Protein AF-A0A966MLD0-F1 (afdb_monomer)

Sequence (132 aa):
ME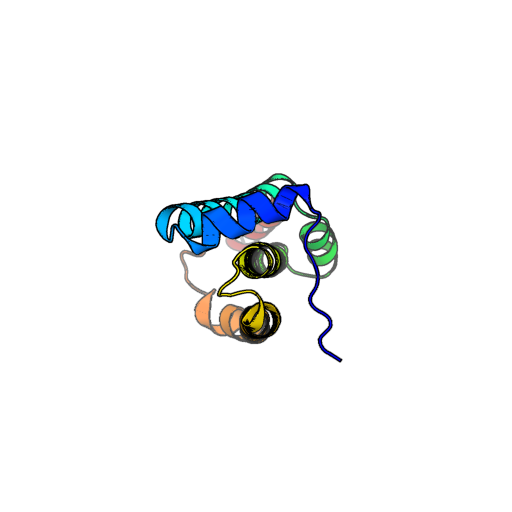HSHQLPEFLHFLEIFMEENNMLRGFVFGLVHTIIPLIGFYSGWSINRLLKVASNGYIAGIIGVVFAHVIADFIAASLDPNLRSATIGIVLGGLIPLILIPVLDKYIVKSKHHIVVGDHEDLKKDLKEEHK

Structure (mmCIF, N/CA/C/O backbone):
data_AF-A0A966MLD0-F1
#
_entry.id   AF-A0A966MLD0-F1
#
loop_
_atom_site.group_PDB
_atom_site.id
_atom_site.type_symbol
_atom_site.label_atom_id
_atom_site.label_alt_id
_atom_site.label_comp_id
_atom_site.label_asym_id
_atom_site.label_entity_id
_atom_site.label_seq_id
_atom_site.pdbx_PDB_ins_code
_atom_site.Cartn_x
_atom_site.Cartn_y
_atom_site.Cartn_z
_atom_site.occupancy
_atom_site.B_iso_or_equiv
_atom_site.auth_seq_id
_atom_site.auth_comp_id
_atom_site.auth_asym_id
_atom_site.auth_atom_id
_atom_site.pdbx_PDB_model_num
ATOM 1 N N . MET A 1 1 ? -5.785 2.755 -30.626 1.00 34.78 1 MET A N 1
ATOM 2 C CA . MET A 1 1 ? -4.879 3.872 -30.298 1.00 34.78 1 MET A CA 1
ATOM 3 C C . MET A 1 1 ? -4.308 3.546 -28.937 1.00 34.78 1 MET A C 1
ATOM 5 O O . MET A 1 1 ? -5.046 3.540 -27.962 1.00 34.78 1 MET A O 1
ATOM 9 N N . GLU A 1 2 ? -3.067 3.084 -28.918 1.00 39.91 2 GLU A N 1
ATOM 10 C CA . GLU A 1 2 ? -2.398 2.581 -27.723 1.00 39.91 2 GLU A CA 1
ATOM 11 C C . GLU A 1 2 ? -1.826 3.789 -26.980 1.00 39.91 2 GLU A C 1
ATOM 13 O O . GLU A 1 2 ? -0.868 4.414 -27.429 1.00 39.91 2 GLU A O 1
ATOM 18 N N . HIS A 1 3 ? -2.488 4.203 -25.901 1.00 41.75 3 HIS A N 1
ATOM 19 C CA . HIS A 1 3 ? -1.968 5.248 -25.027 1.00 41.75 3 HIS A CA 1
ATOM 20 C C . HIS A 1 3 ? -0.900 4.625 -24.127 1.00 41.75 3 HIS A C 1
ATOM 22 O O . HIS A 1 3 ? -1.159 4.278 -22.976 1.00 41.75 3 HIS A O 1
ATOM 28 N N . SER A 1 4 ? 0.307 4.451 -24.667 1.00 45.56 4 SER A N 1
ATOM 29 C CA . SER A 1 4 ? 1.488 4.202 -23.851 1.00 45.56 4 SER A CA 1
ATOM 30 C C . SER A 1 4 ? 1.724 5.452 -23.007 1.00 45.56 4 SER A C 1
ATOM 32 O O . SER A 1 4 ? 2.147 6.488 -23.523 1.00 45.56 4 SER A O 1
ATOM 34 N N . HIS A 1 5 ? 1.401 5.378 -21.719 1.00 53.84 5 HIS A N 1
ATOM 35 C CA . HIS A 1 5 ? 1.870 6.351 -20.744 1.00 53.84 5 HIS A CA 1
ATOM 36 C C . HIS A 1 5 ? 3.400 6.307 -20.745 1.00 53.84 5 HIS A C 1
ATOM 38 O O . HIS A 1 5 ? 4.001 5.409 -20.158 1.00 53.84 5 HIS A O 1
ATOM 44 N N . GLN A 1 6 ? 4.012 7.241 -21.471 1.00 62.03 6 GLN A N 1
ATOM 45 C CA . GLN A 1 6 ? 5.455 7.428 -21.495 1.00 62.03 6 GLN A CA 1
ATOM 46 C C . GLN A 1 6 ? 5.859 8.027 -20.153 1.00 62.03 6 GLN A C 1
ATOM 48 O O . GLN A 1 6 ? 5.345 9.075 -19.747 1.00 62.03 6 GLN A O 1
ATOM 53 N N . LEU A 1 7 ? 6.734 7.327 -19.434 1.00 64.94 7 LEU A N 1
ATOM 54 C CA . LEU A 1 7 ? 7.369 7.898 -18.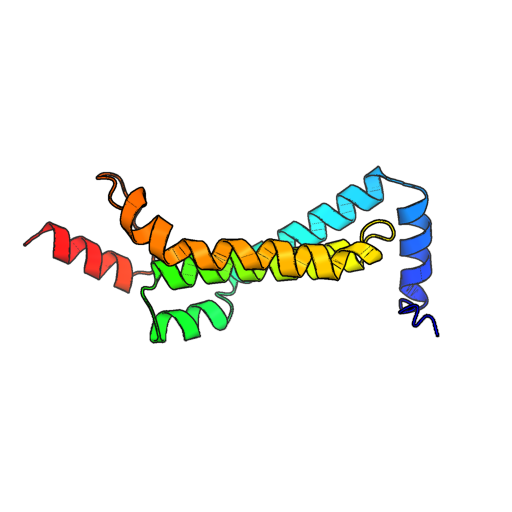260 1.00 64.94 7 LEU A CA 1
ATOM 55 C C . LEU A 1 7 ? 8.196 9.125 -18.695 1.00 64.94 7 LEU A C 1
ATOM 57 O O . LEU A 1 7 ? 8.696 9.165 -19.820 1.00 64.94 7 LEU A O 1
ATOM 61 N N . PRO A 1 8 ? 8.351 10.136 -17.825 1.00 73.94 8 PRO A N 1
ATOM 62 C CA . PRO A 1 8 ? 9.302 11.222 -18.042 1.00 73.94 8 PRO A CA 1
ATOM 63 C C . PRO A 1 8 ? 10.663 10.698 -18.529 1.00 73.94 8 PRO A C 1
ATOM 65 O O . PRO A 1 8 ? 11.136 9.690 -18.011 1.00 73.94 8 PRO A O 1
ATOM 68 N N . GLU A 1 9 ? 11.331 11.387 -19.461 1.00 67.62 9 GLU A N 1
ATOM 69 C CA . GLU A 1 9 ? 12.597 10.913 -20.063 1.00 67.62 9 GLU A CA 1
ATOM 70 C C . GLU A 1 9 ? 13.676 10.512 -19.038 1.00 67.62 9 GLU A C 1
ATOM 72 O O . GLU A 1 9 ? 14.431 9.572 -19.265 1.00 67.62 9 GLU A O 1
ATOM 77 N N . PHE A 1 10 ? 13.731 11.164 -17.872 1.00 70.94 10 PHE A N 1
ATOM 78 C CA . PHE A 1 10 ? 14.689 10.807 -16.818 1.00 70.94 10 PHE A CA 1
ATOM 79 C C . PHE A 1 10 ? 14.401 9.446 -16.155 1.00 70.94 10 PHE A C 1
ATOM 81 O O . PHE A 1 10 ? 15.303 8.830 -15.590 1.00 70.94 10 PHE A O 1
ATOM 88 N N . LEU A 1 11 ? 13.156 8.969 -16.224 1.00 71.25 11 LEU A N 1
ATOM 89 C CA . LEU A 1 11 ? 12.732 7.661 -15.724 1.00 71.25 11 LEU A CA 1
ATOM 90 C C . LEU A 1 11 ? 12.860 6.560 -16.782 1.00 71.25 11 LEU A C 1
ATOM 92 O O . LEU A 1 11 ? 12.944 5.395 -16.408 1.00 71.25 11 LEU A O 1
ATOM 96 N N . HIS A 1 12 ? 12.961 6.907 -18.067 1.00 76.75 12 HIS A N 1
ATOM 97 C CA . HIS A 1 12 ? 13.184 5.934 -19.142 1.00 76.75 12 HIS A CA 1
ATOM 98 C C . HIS A 1 12 ? 14.493 5.150 -18.959 1.00 76.75 12 HIS A C 1
ATOM 100 O O . HIS A 1 12 ? 14.546 3.952 -19.219 1.00 76.75 12 HIS A O 1
ATOM 106 N N . PHE A 1 13 ? 15.544 5.803 -18.453 1.00 78.44 13 PHE A N 1
ATOM 107 C CA . PHE A 1 13 ? 16.789 5.122 -18.090 1.00 78.44 13 PHE A CA 1
ATOM 108 C C . PHE A 1 13 ? 16.568 4.106 -16.960 1.00 78.44 13 PHE A C 1
ATOM 110 O O . PHE A 1 13 ? 17.036 2.979 -17.046 1.00 78.44 13 PHE A O 1
ATOM 117 N N . LEU A 1 14 ? 15.819 4.474 -15.917 1.00 76.62 14 LEU A N 1
ATOM 118 C CA . LEU A 1 14 ? 15.507 3.567 -14.809 1.00 76.62 14 LEU A CA 1
ATOM 119 C C . LEU A 1 14 ? 14.688 2.356 -15.288 1.00 76.62 14 LEU A C 1
ATOM 121 O O . LEU A 1 14 ? 14.943 1.235 -14.859 1.00 76.62 14 LEU A O 1
ATOM 125 N N . GLU A 1 15 ? 13.746 2.585 -16.202 1.00 79.38 15 GLU A N 1
ATOM 126 C CA . GLU A 1 15 ? 12.903 1.553 -16.807 1.00 79.38 15 GLU A CA 1
ATOM 127 C C . GLU A 1 15 ? 13.740 0.500 -17.551 1.00 79.38 15 GLU A C 1
ATOM 129 O O . GLU A 1 15 ? 13.623 -0.683 -17.242 1.00 79.38 15 GLU A O 1
ATOM 134 N N . ILE A 1 16 ? 14.673 0.923 -18.413 1.00 78.69 16 ILE A N 1
ATOM 135 C CA . ILE A 1 16 ? 15.590 0.022 -19.142 1.00 78.69 16 ILE A CA 1
ATOM 136 C C . ILE A 1 16 ? 16.412 -0.840 -18.168 1.00 78.69 16 ILE A C 1
ATOM 138 O O . ILE A 1 16 ? 16.519 -2.054 -18.327 1.00 78.69 16 ILE A O 1
ATOM 142 N N . PHE A 1 17 ? 16.949 -0.237 -17.105 1.00 80.50 17 PHE A N 1
ATOM 143 C CA . PHE A 1 17 ? 17.740 -0.968 -16.106 1.00 80.50 17 PHE A CA 1
ATOM 144 C C . PHE A 1 17 ? 16.898 -1.968 -15.301 1.00 80.50 17 PHE A C 1
ATOM 146 O O . PHE A 1 17 ? 17.397 -3.019 -14.890 1.00 80.50 17 PHE A O 1
ATOM 153 N N . MET A 1 18 ? 15.626 -1.652 -15.055 1.00 84.25 18 MET A N 1
ATOM 154 C CA . MET A 1 18 ? 14.687 -2.549 -14.380 1.00 84.25 18 MET A CA 1
ATOM 155 C C . MET A 1 18 ? 14.212 -3.695 -15.283 1.00 84.25 18 MET A C 1
ATOM 157 O O . MET A 1 18 ? 13.940 -4.783 -14.771 1.00 84.25 18 MET A O 1
ATOM 161 N N . GLU A 1 19 ? 14.128 -3.489 -16.600 1.00 83.81 19 GLU A N 1
ATOM 162 C CA . GLU A 1 19 ? 13.830 -4.558 -17.562 1.00 83.81 19 GLU A CA 1
ATOM 163 C C . GLU A 1 19 ? 14.953 -5.600 -17.612 1.00 83.81 19 GLU A C 1
ATOM 165 O O . GLU A 1 19 ? 14.686 -6.803 -17.602 1.00 83.81 19 GLU A O 1
ATOM 170 N N . GLU A 1 20 ? 16.210 -5.155 -17.584 1.00 85.81 20 GLU A N 1
ATOM 171 C CA . GLU A 1 20 ? 17.375 -6.042 -17.676 1.00 85.81 20 GLU A CA 1
ATOM 172 C C . GLU A 1 20 ? 17.708 -6.761 -16.354 1.00 85.81 20 GLU A C 1
ATOM 174 O O . GLU A 1 20 ? 18.362 -7.809 -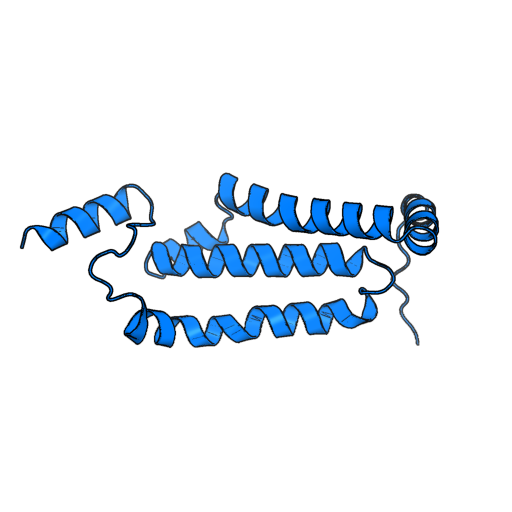16.363 1.00 85.81 20 GLU A O 1
ATOM 179 N N . ASN A 1 21 ? 17.259 -6.238 -15.203 1.00 89.81 21 ASN A N 1
ATOM 180 C CA . ASN A 1 21 ? 17.621 -6.766 -13.886 1.00 89.81 21 ASN A CA 1
ATOM 181 C C . ASN A 1 21 ? 16.409 -7.040 -12.978 1.00 89.81 21 ASN A C 1
ATOM 183 O O . ASN A 1 21 ? 15.911 -6.172 -12.258 1.00 89.81 21 ASN A O 1
ATOM 187 N N . ASN A 1 22 ? 16.017 -8.317 -12.912 1.00 90.50 22 ASN A N 1
ATOM 188 C CA . ASN A 1 22 ? 14.923 -8.793 -12.058 1.00 90.50 22 ASN A CA 1
ATOM 189 C C . ASN A 1 22 ? 15.114 -8.471 -10.561 1.00 90.50 22 ASN A C 1
ATOM 191 O O . ASN A 1 22 ? 14.128 -8.233 -9.863 1.00 90.50 22 ASN A O 1
ATOM 195 N N . MET A 1 23 ? 16.354 -8.466 -10.053 1.00 92.75 23 MET A N 1
ATOM 196 C CA . MET A 1 23 ? 16.631 -8.182 -8.638 1.00 92.75 23 MET A CA 1
ATOM 197 C C . MET A 1 23 ? 16.434 -6.698 -8.323 1.00 92.75 23 MET A C 1
ATOM 199 O O . MET A 1 23 ? 15.807 -6.366 -7.319 1.00 92.75 23 MET A O 1
ATOM 203 N N . LEU A 1 24 ? 16.913 -5.811 -9.200 1.00 90.69 24 LEU A N 1
ATOM 204 C CA . LEU A 1 24 ? 16.679 -4.371 -9.084 1.00 90.69 24 LEU A CA 1
ATOM 205 C C . LEU A 1 24 ? 15.184 -4.052 -9.170 1.00 90.69 24 LEU A C 1
ATOM 207 O O . LEU A 1 24 ? 14.675 -3.283 -8.358 1.00 90.69 24 LEU A O 1
ATOM 211 N N . ARG A 1 25 ? 14.467 -4.691 -10.101 1.00 91.50 25 ARG A N 1
ATOM 212 C CA . ARG A 1 25 ? 13.017 -4.531 -10.237 1.00 91.50 25 ARG A CA 1
ATOM 213 C C . ARG A 1 25 ? 12.277 -4.928 -8.960 1.00 91.50 25 ARG A C 1
ATOM 215 O O . ARG A 1 25 ? 11.499 -4.135 -8.435 1.00 91.50 25 ARG A O 1
ATOM 222 N N . GLY A 1 26 ? 12.577 -6.111 -8.420 1.00 92.31 26 GLY A N 1
ATOM 223 C CA . GLY A 1 26 ? 11.997 -6.582 -7.159 1.00 92.31 26 GLY A CA 1
ATOM 224 C C . GLY A 1 26 ? 12.329 -5.673 -5.971 1.00 92.31 26 GLY A C 1
ATOM 225 O O . GLY A 1 26 ? 11.472 -5.434 -5.122 1.00 92.31 26 GLY A O 1
ATOM 226 N N . PHE A 1 27 ? 13.540 -5.110 -5.934 1.00 94.50 27 PHE A N 1
ATOM 227 C CA . PHE A 1 27 ? 13.938 -4.137 -4.918 1.00 94.50 27 PHE A CA 1
ATOM 228 C C . PHE A 1 27 ? 13.119 -2.842 -5.005 1.00 94.50 27 PHE A C 1
ATOM 230 O O . PHE A 1 27 ? 12.575 -2.404 -3.993 1.00 94.50 27 PHE A O 1
ATOM 237 N N . VAL A 1 28 ? 12.994 -2.250 -6.199 1.00 93.25 28 VAL A N 1
ATOM 238 C CA . VAL A 1 28 ? 12.209 -1.021 -6.412 1.00 93.25 28 VAL A CA 1
ATOM 239 C C . VAL A 1 28 ? 10.741 -1.258 -6.067 1.00 93.25 28 VAL A C 1
ATOM 241 O O . VAL A 1 28 ? 10.159 -0.457 -5.335 1.00 93.25 28 VAL A O 1
ATOM 244 N N . PHE A 1 29 ? 10.166 -2.380 -6.516 1.00 94.62 29 PHE A N 1
ATOM 245 C CA . PHE A 1 29 ? 8.802 -2.766 -6.162 1.00 94.62 29 PHE A CA 1
ATOM 246 C C . PHE A 1 29 ? 8.633 -2.847 -4.642 1.00 94.62 29 PHE A C 1
ATOM 248 O O . PHE A 1 29 ? 7.769 -2.174 -4.089 1.00 94.62 29 PHE A O 1
ATOM 255 N N . GLY A 1 30 ? 9.483 -3.617 -3.952 1.00 95.19 30 GLY A N 1
ATOM 256 C CA . GLY A 1 30 ? 9.396 -3.806 -2.503 1.00 95.19 30 GLY A CA 1
ATOM 257 C C . GLY A 1 30 ? 9.571 -2.506 -1.716 1.00 95.19 30 GLY A C 1
ATOM 258 O O . GLY A 1 30 ? 8.848 -2.269 -0.745 1.00 95.19 30 GLY A O 1
ATOM 259 N N . LEU A 1 31 ? 10.481 -1.635 -2.158 1.00 96.19 31 LEU A N 1
ATOM 260 C CA . LEU A 1 31 ? 10.715 -0.331 -1.544 1.00 96.19 31 LEU A CA 1
ATOM 261 C C . LEU A 1 31 ? 9.479 0.570 -1.653 1.00 96.19 31 LEU A C 1
ATOM 263 O O . LEU A 1 31 ? 9.008 1.087 -0.640 1.00 96.19 31 LEU A O 1
ATOM 267 N N . VAL A 1 32 ? 8.935 0.726 -2.864 1.00 95.44 32 VAL A N 1
ATOM 268 C CA . VAL A 1 32 ? 7.738 1.543 -3.122 1.00 95.44 32 VAL A CA 1
ATOM 269 C C . VAL A 1 32 ? 6.526 0.966 -2.392 1.00 95.44 32 VAL A C 1
ATOM 271 O O . VAL A 1 32 ? 5.841 1.697 -1.674 1.00 95.44 32 VAL A O 1
ATOM 274 N N . HIS A 1 33 ? 6.310 -0.348 -2.511 1.00 95.62 33 HIS A N 1
ATOM 275 C CA . HIS A 1 33 ? 5.197 -1.059 -1.888 1.00 95.62 33 HIS A CA 1
ATOM 276 C C 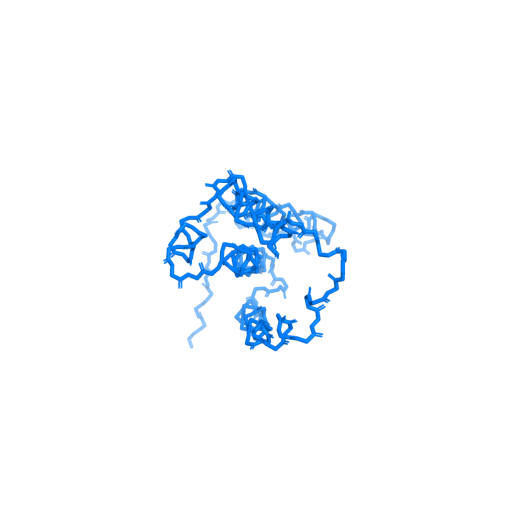. HIS A 1 33 ? 5.193 -0.907 -0.361 1.00 95.62 33 HIS A C 1
ATOM 278 O O . HIS A 1 33 ? 4.129 -0.791 0.232 1.00 95.62 33 HIS A O 1
ATOM 284 N N . THR A 1 34 ? 6.361 -0.855 0.288 1.00 94.88 34 THR A N 1
ATOM 285 C CA . THR A 1 34 ? 6.439 -0.809 1.761 1.00 94.88 34 THR A CA 1
ATOM 286 C C . THR A 1 34 ? 6.465 0.617 2.321 1.00 94.88 34 THR A C 1
ATOM 288 O O . THR A 1 34 ? 5.904 0.875 3.388 1.00 94.88 34 THR A O 1
ATOM 291 N N . ILE A 1 35 ? 7.076 1.579 1.618 1.00 94.75 35 ILE A N 1
ATOM 292 C CA . ILE A 1 35 ? 7.146 2.972 2.090 1.00 94.75 35 ILE A CA 1
ATOM 293 C C . ILE A 1 35 ? 5.761 3.620 2.148 1.00 94.75 35 ILE A C 1
ATOM 295 O O . ILE A 1 35 ? 5.480 4.377 3.077 1.00 94.75 35 ILE A O 1
ATOM 299 N N . ILE A 1 36 ? 4.884 3.326 1.187 1.00 91.81 36 ILE A N 1
ATOM 300 C CA . ILE A 1 36 ? 3.573 3.977 1.100 1.00 91.81 36 ILE A CA 1
ATOM 301 C C . ILE A 1 36 ? 2.674 3.605 2.296 1.00 91.81 36 ILE A C 1
ATOM 303 O O . ILE A 1 36 ? 2.200 4.526 2.969 1.00 91.81 36 ILE A O 1
ATOM 307 N N . PRO A 1 37 ? 2.477 2.318 2.650 1.00 90.25 37 PRO A N 1
ATOM 308 C CA . PRO A 1 37 ?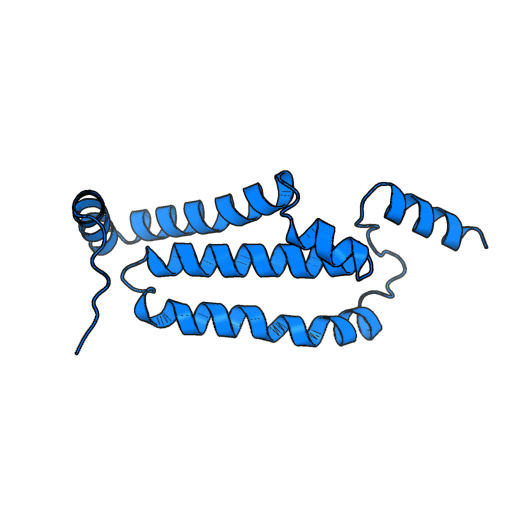 1.726 1.941 3.842 1.00 90.25 37 PRO A CA 1
ATOM 309 C C . PRO A 1 37 ? 2.391 2.427 5.128 1.00 90.25 37 PRO A C 1
ATOM 311 O O . PRO A 1 37 ? 1.685 2.848 6.041 1.00 90.25 37 PRO A O 1
ATOM 314 N N . LEU A 1 38 ? 3.729 2.434 5.198 1.00 89.38 38 LEU A N 1
ATOM 315 C CA . LEU A 1 38 ? 4.462 2.948 6.357 1.00 89.38 38 LEU A CA 1
ATOM 316 C C . LEU A 1 38 ? 4.169 4.436 6.590 1.00 89.38 38 LEU A C 1
ATOM 318 O O . LEU A 1 38 ? 3.824 4.835 7.704 1.00 89.38 38 LEU A O 1
ATOM 322 N N . ILE A 1 39 ? 4.244 5.255 5.536 1.00 88.44 39 ILE A N 1
ATOM 323 C CA . ILE A 1 39 ? 3.876 6.673 5.604 1.00 88.44 39 ILE A CA 1
ATOM 324 C C . ILE A 1 39 ? 2.395 6.812 5.951 1.00 88.44 39 ILE A C 1
ATOM 326 O O . ILE A 1 39 ? 2.056 7.605 6.826 1.00 88.44 39 ILE A O 1
ATOM 330 N N . GLY A 1 40 ? 1.508 6.043 5.316 1.00 83.19 40 GLY A N 1
ATOM 331 C CA . GLY A 1 40 ? 0.072 6.067 5.605 1.00 83.19 40 GLY A CA 1
ATOM 332 C C . GLY A 1 40 ? -0.244 5.770 7.075 1.00 83.19 40 GLY A C 1
ATOM 333 O O . GLY A 1 40 ? -1.065 6.462 7.679 1.00 83.19 40 GLY A O 1
ATOM 334 N N . PHE A 1 41 ? 0.463 4.803 7.665 1.00 78.50 41 PHE A N 1
ATOM 335 C CA . PHE A 1 41 ? 0.337 4.417 9.067 1.00 78.50 41 PHE A CA 1
ATOM 336 C C . PHE A 1 41 ? 0.812 5.527 10.014 1.00 78.50 41 PHE A C 1
ATOM 338 O O . PHE A 1 41 ? 0.055 5.949 10.885 1.00 78.50 41 PHE A O 1
ATOM 345 N N . TYR A 1 42 ? 2.027 6.050 9.818 1.00 80.06 42 TYR A N 1
ATOM 346 C CA . TYR A 1 42 ? 2.592 7.086 10.696 1.00 80.06 42 TYR A CA 1
ATOM 347 C C . TYR A 1 42 ? 1.945 8.463 10.523 1.00 80.06 42 TYR A C 1
ATOM 349 O O . TYR A 1 42 ? 1.851 9.222 11.484 1.00 80.06 42 TYR A O 1
ATOM 357 N N . SER A 1 43 ? 1.499 8.803 9.313 1.00 75.25 43 SER A N 1
ATOM 358 C CA . SER A 1 43 ? 0.844 10.088 9.041 1.00 75.25 43 SER A CA 1
ATOM 359 C C . SER A 1 43 ? -0.622 10.120 9.472 1.00 75.25 43 SER A C 1
ATOM 361 O O . SER A 1 43 ? -1.204 11.202 9.534 1.00 75.25 43 SER A O 1
ATOM 363 N N . GLY A 1 44 ? -1.226 8.961 9.765 1.00 64.44 44 GLY A N 1
ATOM 364 C CA . GLY A 1 44 ? -2.646 8.869 10.087 1.00 64.44 44 GLY A CA 1
ATOM 365 C C . GLY A 1 44 ? -3.500 9.421 8.949 1.00 64.44 44 GLY A C 1
ATOM 366 O O . GLY A 1 44 ? -4.296 10.335 9.172 1.00 64.44 44 GLY A O 1
ATOM 367 N N . TRP A 1 45 ? -3.274 8.911 7.729 1.00 68.00 45 TRP A N 1
ATOM 368 C CA . TRP A 1 45 ? -3.861 9.418 6.484 1.00 68.00 45 TRP A CA 1
ATOM 369 C C . TRP A 1 45 ? -5.335 9.813 6.668 1.00 68.00 45 TRP A C 1
ATOM 371 O O . TRP A 1 45 ? -6.098 9.093 7.311 1.00 68.00 45 TRP A O 1
ATOM 381 N N . SER A 1 46 ? -5.734 10.955 6.091 1.00 55.84 46 SER A N 1
ATOM 382 C CA . SER A 1 46 ? -7.045 11.616 6.272 1.00 55.84 46 SER A CA 1
ATOM 383 C C . SER A 1 46 ? -8.249 10.664 6.307 1.00 55.84 46 SER A C 1
ATOM 385 O O . SER A 1 46 ? -9.178 10.858 7.090 1.00 55.84 46 SER A O 1
ATOM 387 N N . ILE A 1 47 ? -8.206 9.596 5.510 1.00 61.03 47 ILE A N 1
ATOM 388 C CA . ILE A 1 47 ? -9.236 8.559 5.441 1.00 61.03 47 ILE A CA 1
ATOM 389 C C . ILE A 1 47 ? -9.486 7.896 6.799 1.00 61.03 47 ILE A C 1
ATOM 391 O O . ILE A 1 47 ? -10.646 7.771 7.171 1.00 61.03 47 ILE A O 1
ATOM 395 N N . ASN A 1 48 ? -8.462 7.564 7.592 1.00 61.50 48 ASN A N 1
ATOM 396 C CA . ASN A 1 48 ? -8.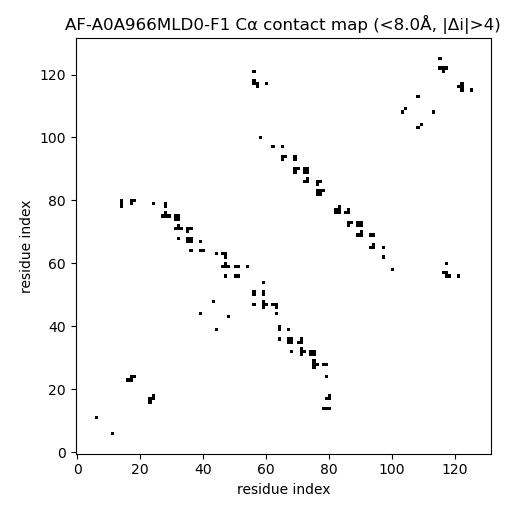666 6.977 8.924 1.00 61.50 48 ASN A CA 1
ATOM 397 C C . ASN A 1 48 ? -9.386 7.948 9.853 1.00 61.50 48 ASN A C 1
ATOM 399 O O . ASN A 1 48 ? -10.243 7.541 10.629 1.00 61.50 48 ASN A O 1
ATOM 403 N N . ARG A 1 49 ? -9.087 9.245 9.739 1.00 61.88 49 ARG A N 1
ATOM 404 C CA . ARG A 1 49 ? -9.724 10.290 10.544 1.00 61.88 49 ARG A CA 1
ATOM 405 C C . ARG A 1 49 ? -11.173 10.541 10.117 1.00 61.88 49 ARG A C 1
ATOM 407 O O . ARG A 1 49 ? -12.035 10.686 10.976 1.00 61.88 49 ARG A O 1
ATOM 414 N N . LEU A 1 50 ? -11.450 10.553 8.812 1.00 61.12 50 LEU A N 1
ATOM 415 C CA . LEU A 1 50 ? -12.798 10.707 8.252 1.00 61.12 50 LEU A CA 1
ATOM 416 C C . LEU A 1 50 ? -13.672 9.475 8.527 1.00 61.12 50 LEU A C 1
ATOM 418 O O . LEU A 1 50 ? -14.810 9.609 8.972 1.00 61.12 50 LEU A O 1
ATOM 422 N N . LEU A 1 51 ? -13.129 8.274 8.321 1.00 60.12 51 LEU A N 1
ATOM 423 C CA . LEU A 1 51 ? -13.821 7.018 8.593 1.00 60.12 51 LEU A CA 1
ATOM 424 C C . LEU A 1 51 ? -14.035 6.802 10.086 1.00 60.12 51 LEU A C 1
ATOM 426 O O . LEU A 1 51 ? -15.081 6.282 10.454 1.00 60.12 51 LEU A O 1
ATOM 430 N N . LYS A 1 52 ? -13.119 7.238 10.956 1.00 60.66 52 LYS A N 1
ATOM 431 C CA . LYS A 1 52 ? -13.316 7.174 12.410 1.00 60.66 52 LYS A CA 1
ATOM 432 C C . LYS A 1 52 ? -14.484 8.040 12.893 1.00 60.66 52 LYS A C 1
ATOM 434 O O . LYS A 1 52 ? -15.155 7.677 13.849 1.00 60.66 52 LYS A O 1
ATOM 439 N N . VAL A 1 53 ? -14.772 9.158 12.226 1.00 58.19 53 VAL A N 1
ATOM 440 C CA . VAL A 1 53 ? -15.975 9.959 12.525 1.00 58.19 53 VAL A CA 1
ATOM 441 C C . VAL A 1 53 ? -17.253 9.233 12.084 1.00 58.19 53 VAL A C 1
ATOM 443 O O . VAL A 1 53 ? -18.299 9.407 12.702 1.00 58.19 53 VAL A O 1
ATOM 446 N N . ALA A 1 54 ? -17.177 8.401 11.042 1.00 58.94 54 ALA A N 1
ATOM 447 C CA . ALA A 1 54 ? -18.322 7.691 10.471 1.00 58.94 54 ALA A CA 1
ATOM 448 C C . ALA A 1 54 ? -18.501 6.234 10.962 1.00 58.94 54 ALA A C 1
ATOM 450 O O . ALA A 1 54 ? -19.545 5.638 10.706 1.00 58.94 54 ALA A O 1
ATOM 451 N N . SER A 1 55 ? -17.506 5.634 11.629 1.00 62.59 55 SER A N 1
ATOM 452 C CA . SER A 1 55 ? -17.457 4.197 11.960 1.00 62.59 55 SER A CA 1
ATOM 453 C C . SER A 1 55 ? -16.664 3.897 13.244 1.00 62.59 55 SER A C 1
ATOM 455 O O . SER A 1 55 ? -16.141 4.803 13.886 1.00 62.59 55 SER A O 1
ATOM 457 N N . ASN A 1 56 ? -16.572 2.619 13.637 1.00 70.19 56 ASN A N 1
ATOM 458 C CA . ASN A 1 56 ? -15.720 2.175 14.748 1.00 70.19 56 ASN A CA 1
ATOM 459 C C . ASN A 1 56 ? -14.232 2.383 14.393 1.00 70.19 56 ASN A C 1
ATOM 461 O O . ASN A 1 56 ? -13.809 1.990 13.303 1.00 70.19 56 ASN A O 1
ATOM 465 N N . GLY A 1 57 ? -13.437 2.969 15.298 1.00 70.31 57 GLY A N 1
ATOM 466 C CA . GLY A 1 57 ? -12.025 3.308 15.069 1.00 70.31 57 GLY A CA 1
ATOM 467 C C . GLY A 1 57 ? -11.181 2.127 14.576 1.00 70.31 57 GLY A C 1
ATOM 468 O O . GLY A 1 57 ? -10.349 2.294 13.684 1.00 70.31 57 GLY A O 1
ATOM 469 N N . TYR A 1 58 ? -11.476 0.917 15.057 1.00 74.00 58 TYR A N 1
ATOM 470 C CA . TYR A 1 58 ? -10.852 -0.325 14.594 1.00 74.00 58 TYR A CA 1
ATOM 471 C C . TYR A 1 58 ? -11.156 -0.651 13.118 1.00 74.00 58 TYR A C 1
ATOM 473 O O . TYR A 1 58 ? -10.245 -0.911 12.329 1.00 74.00 58 TYR A O 1
ATOM 481 N N . ILE A 1 59 ? -12.431 -0.588 12.717 1.00 78.38 59 ILE A N 1
ATOM 482 C CA . ILE A 1 59 ? -12.866 -0.859 11.336 1.00 78.38 59 ILE A CA 1
ATOM 483 C C . ILE A 1 59 ? -12.287 0.196 10.385 1.00 78.38 59 ILE A C 1
ATOM 485 O O . ILE A 1 59 ? -11.799 -0.146 9.306 1.00 78.38 59 ILE A O 1
ATOM 489 N N . ALA A 1 60 ? -12.279 1.465 10.807 1.00 78.69 60 ALA A N 1
ATOM 490 C CA . ALA A 1 60 ? -11.616 2.544 10.079 1.00 78.69 60 ALA A CA 1
ATOM 491 C C . ALA A 1 60 ? -10.121 2.247 9.868 1.00 78.69 60 ALA A C 1
ATOM 493 O O . ALA A 1 60 ? -9.604 2.463 8.773 1.00 78.69 60 ALA A O 1
ATOM 494 N N . GLY A 1 61 ? -9.447 1.692 10.882 1.00 78.38 61 GLY A N 1
ATOM 495 C CA . GLY A 1 61 ? -8.059 1.242 10.794 1.00 78.38 61 GLY A CA 1
ATOM 496 C C . GLY A 1 61 ? -7.840 0.142 9.751 1.00 78.38 61 GLY A C 1
ATOM 497 O O . GLY A 1 61 ? -6.939 0.273 8.922 1.00 78.38 61 GLY A O 1
ATOM 498 N N . ILE A 1 62 ? -8.681 -0.901 9.735 1.00 82.56 62 ILE A N 1
ATOM 499 C CA . ILE A 1 62 ? -8.600 -1.986 8.736 1.00 82.56 62 ILE A CA 1
ATOM 500 C C . ILE A 1 62 ? -8.756 -1.430 7.318 1.00 82.56 62 ILE A C 1
ATOM 502 O O . ILE A 1 62 ? -7.926 -1.707 6.452 1.00 82.56 62 ILE A O 1
ATOM 506 N N . ILE A 1 63 ? -9.798 -0.625 7.085 1.00 85.12 63 ILE A N 1
ATOM 507 C CA . ILE A 1 63 ? -10.055 -0.026 5.768 1.00 85.12 63 ILE A CA 1
ATOM 508 C C . ILE A 1 63 ? -8.870 0.847 5.346 1.00 85.12 63 ILE A C 1
ATOM 510 O O . ILE A 1 63 ? -8.419 0.760 4.207 1.00 85.12 63 ILE A O 1
ATOM 514 N N . GLY A 1 64 ? -8.330 1.636 6.275 1.00 84.44 64 GLY A N 1
ATOM 515 C CA . GLY A 1 64 ? -7.147 2.461 6.068 1.00 84.44 64 GLY A CA 1
ATOM 516 C C . GLY A 1 64 ? -5.925 1.700 5.589 1.00 84.44 64 GLY A C 1
ATOM 517 O O . GLY A 1 64 ? -5.303 2.078 4.596 1.00 84.44 64 GLY A O 1
ATOM 518 N N . VAL A 1 65 ? -5.586 0.617 6.290 1.00 85.69 65 VAL A N 1
ATOM 519 C CA . VAL A 1 65 ? -4.435 -0.229 5.953 1.00 85.69 65 VAL A CA 1
ATOM 520 C C . VAL A 1 65 ? -4.616 -0.847 4.574 1.00 85.69 65 VAL A C 1
ATOM 522 O O . VAL A 1 65 ? -3.703 -0.755 3.755 1.00 85.69 65 VAL A O 1
ATOM 525 N N . VAL A 1 66 ? -5.784 -1.429 4.288 1.00 89.31 66 VAL A N 1
ATOM 526 C CA . VAL A 1 66 ? -6.055 -2.037 2.977 1.00 89.31 66 VAL A CA 1
ATOM 527 C C . VAL A 1 66 ? -5.985 -0.988 1.870 1.00 89.31 66 VAL A C 1
ATOM 529 O O . VAL A 1 66 ? -5.352 -1.221 0.846 1.00 89.31 66 VAL A O 1
ATOM 532 N N . PHE A 1 67 ? -6.562 0.195 2.082 1.00 89.25 67 PHE A N 1
ATOM 533 C CA . PHE A 1 67 ? -6.526 1.267 1.093 1.00 89.25 67 PHE A CA 1
ATOM 534 C C . PHE A 1 67 ? -5.098 1.754 0.819 1.00 89.25 67 PHE A C 1
ATOM 536 O 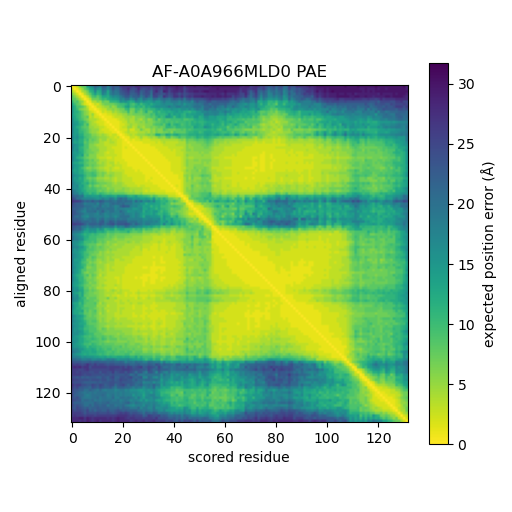O . PHE A 1 67 ? -4.720 1.951 -0.336 1.00 89.25 67 PHE A O 1
ATOM 543 N N . ALA A 1 68 ? -4.277 1.892 1.864 1.00 89.94 68 ALA A N 1
ATOM 544 C CA . ALA A 1 68 ? -2.880 2.266 1.705 1.00 89.94 68 ALA A CA 1
ATOM 545 C C . ALA A 1 68 ? -2.075 1.214 0.935 1.00 89.94 68 ALA A C 1
ATOM 547 O O . ALA A 1 68 ? -1.266 1.584 0.086 1.00 89.94 68 ALA A O 1
ATOM 548 N N . HIS A 1 69 ? -2.338 -0.074 1.171 1.00 92.75 69 HIS A N 1
ATOM 549 C CA . HIS A 1 69 ? -1.735 -1.160 0.397 1.00 92.75 69 HIS A CA 1
ATOM 550 C C . HIS A 1 69 ? -2.183 -1.136 -1.066 1.00 92.75 69 HIS A C 1
ATOM 552 O O . HIS A 1 69 ? -1.337 -1.216 -1.945 1.00 92.75 69 HIS A O 1
ATOM 558 N N . VAL A 1 70 ? -3.473 -0.929 -1.352 1.00 94.75 70 VAL A N 1
ATOM 559 C CA . VAL A 1 70 ? -3.973 -0.849 -2.737 1.00 94.75 70 VAL A CA 1
ATOM 560 C C . VAL A 1 70 ? -3.331 0.311 -3.505 1.00 94.75 70 VAL A C 1
ATOM 562 O O . VAL A 1 70 ? -2.986 0.158 -4.677 1.00 94.75 70 VAL A O 1
ATOM 565 N N . ILE A 1 71 ? -3.123 1.465 -2.862 1.00 93.56 71 ILE A N 1
ATOM 566 C CA . ILE A 1 71 ? -2.380 2.576 -3.478 1.00 93.56 71 ILE A CA 1
ATOM 567 C C . ILE A 1 71 ? -0.912 2.196 -3.690 1.00 93.56 71 ILE A C 1
ATOM 569 O O . ILE A 1 71 ? -0.343 2.508 -4.737 1.00 93.56 71 ILE A O 1
ATOM 573 N N . ALA A 1 72 ? -0.298 1.531 -2.713 1.00 95.56 72 ALA A N 1
ATOM 574 C CA . ALA A 1 72 ? 1.079 1.079 -2.819 1.00 95.56 72 ALA A CA 1
ATOM 575 C C . ALA A 1 72 ? 1.269 0.115 -3.995 1.00 95.56 72 ALA A C 1
ATOM 577 O O . ALA A 1 72 ? 2.178 0.309 -4.798 1.00 95.56 72 ALA A O 1
ATOM 578 N N . ASP A 1 73 ? 0.360 -0.845 -4.147 1.00 96.25 73 ASP A N 1
ATOM 579 C CA . ASP A 1 73 ? 0.318 -1.789 -5.259 1.00 96.25 73 ASP A CA 1
ATOM 580 C C . ASP A 1 73 ? 0.079 -1.089 -6.591 1.00 96.25 73 ASP A C 1
ATOM 582 O O . ASP A 1 73 ? 0.762 -1.391 -7.566 1.00 96.25 73 ASP A O 1
ATOM 586 N N . PHE A 1 74 ? -0.834 -0.115 -6.640 1.00 96.38 74 PHE A N 1
ATOM 587 C CA . PHE A 1 74 ? -1.064 0.682 -7.842 1.00 96.38 74 PHE A CA 1
ATOM 588 C C . PHE A 1 74 ? 0.222 1.367 -8.314 1.00 96.38 74 PHE A C 1
ATOM 590 O O . PHE A 1 74 ? 0.582 1.268 -9.488 1.00 96.38 74 PHE A O 1
ATOM 597 N N . ILE A 1 75 ? 0.926 2.049 -7.407 1.00 95.25 75 ILE A N 1
ATOM 598 C CA . ILE A 1 75 ? 2.148 2.787 -7.741 1.00 95.25 75 ILE A CA 1
ATOM 599 C C . ILE A 1 75 ? 3.282 1.808 -8.075 1.00 95.25 75 ILE A C 1
ATOM 601 O O . ILE A 1 75 ? 3.934 1.971 -9.104 1.00 95.25 75 ILE A O 1
ATOM 605 N N . ALA A 1 76 ? 3.491 0.769 -7.264 1.00 95.25 76 ALA A N 1
ATOM 606 C CA . ALA A 1 76 ? 4.552 -0.213 -7.475 1.00 95.25 76 ALA A CA 1
ATOM 607 C C . ALA A 1 76 ? 4.366 -0.996 -8.786 1.00 95.25 76 ALA A C 1
ATOM 609 O O . ALA A 1 76 ? 5.307 -1.103 -9.570 1.00 95.25 76 ALA A O 1
ATOM 610 N N . ALA A 1 77 ? 3.150 -1.471 -9.075 1.00 95.25 77 ALA A N 1
ATOM 611 C CA . ALA A 1 77 ? 2.843 -2.162 -10.325 1.00 95.25 77 ALA A CA 1
ATOM 612 C C . ALA A 1 77 ? 2.908 -1.225 -11.538 1.00 95.25 77 ALA A C 1
ATOM 614 O O . ALA A 1 77 ? 3.323 -1.648 -12.609 1.00 95.25 77 ALA A O 1
ATOM 615 N N . SER A 1 78 ? 2.562 0.059 -11.382 1.00 93.12 78 SER A N 1
ATOM 616 C CA . SER A 1 78 ? 2.725 1.044 -12.461 1.00 93.12 78 SER A CA 1
ATOM 617 C C . SER A 1 78 ? 4.191 1.310 -12.801 1.00 93.12 78 SER A C 1
ATOM 619 O O . SER A 1 78 ? 4.501 1.597 -13.953 1.00 93.12 78 SER A O 1
ATOM 621 N N . LEU A 1 79 ? 5.099 1.219 -11.828 1.00 91.00 79 LEU A N 1
ATOM 622 C CA . LEU A 1 79 ? 6.535 1.401 -12.050 1.00 91.00 79 LEU A CA 1
ATOM 623 C C . LEU A 1 79 ? 7.228 0.132 -12.567 1.00 91.00 79 LEU A C 1
ATOM 625 O O . LEU A 1 79 ? 8.283 0.242 -13.181 1.00 91.00 79 LEU A O 1
ATOM 629 N N . ASP A 1 80 ? 6.646 -1.050 -12.355 1.00 90.19 80 ASP A N 1
ATOM 630 C CA . ASP A 1 80 ? 7.167 -2.318 -12.870 1.00 90.19 80 ASP A CA 1
ATOM 631 C C . ASP A 1 80 ? 6.707 -2.547 -14.331 1.00 90.19 80 ASP A C 1
ATOM 633 O O . ASP A 1 80 ? 5.504 -2.690 -14.580 1.00 90.19 80 ASP A O 1
ATOM 637 N N . PRO A 1 81 ? 7.632 -2.630 -15.309 1.00 87.56 81 PRO A N 1
ATOM 638 C CA . PRO A 1 81 ? 7.292 -2.836 -16.722 1.00 87.56 81 PRO A CA 1
ATOM 639 C C . PRO A 1 81 ? 6.453 -4.096 -16.993 1.00 87.56 81 PRO A C 1
ATOM 641 O O . PRO A 1 81 ? 5.591 -4.093 -17.872 1.00 87.56 81 PRO A O 1
ATOM 644 N N . ASN A 1 82 ? 6.645 -5.159 -16.206 1.00 90.56 82 ASN A N 1
ATOM 645 C CA . ASN A 1 82 ? 5.949 -6.434 -16.377 1.00 90.56 82 ASN A CA 1
ATOM 646 C C . ASN A 1 82 ? 4.568 -6.452 -15.715 1.00 90.56 82 ASN A C 1
ATOM 648 O O . ASN A 1 82 ? 3.710 -7.237 -16.119 1.00 90.56 82 ASN A O 1
ATOM 652 N N . LEU A 1 83 ? 4.351 -5.624 -14.690 1.00 92.31 83 LEU A N 1
ATOM 653 C CA . LEU A 1 83 ? 3.084 -5.580 -13.955 1.00 92.31 83 LEU A CA 1
ATOM 654 C C . LEU A 1 83 ? 2.177 -4.426 -14.388 1.00 92.31 83 LEU A C 1
ATOM 656 O O . LEU A 1 83 ? 0.976 -4.490 -14.121 1.00 92.31 83 LEU A O 1
ATOM 660 N N . ARG A 1 84 ? 2.696 -3.416 -15.103 1.00 91.44 84 ARG A N 1
ATOM 661 C CA . ARG A 1 84 ? 1.943 -2.207 -15.482 1.00 91.44 84 ARG A CA 1
ATOM 662 C C . ARG A 1 84 ? 0.631 -2.509 -16.211 1.00 91.44 84 ARG A C 1
ATOM 664 O O . ARG A 1 84 ? -0.376 -1.846 -15.971 1.00 91.44 84 ARG A O 1
ATOM 671 N N . SER A 1 85 ? 0.615 -3.522 -17.078 1.00 93.06 85 SER A N 1
ATOM 672 C CA . SER A 1 85 ? -0.595 -3.946 -17.802 1.00 93.06 85 SER A CA 1
ATOM 673 C C . SER A 1 85 ? -1.653 -4.586 -16.891 1.00 93.06 85 SER A C 1
ATOM 675 O O . SER A 1 85 ? -2.847 -4.509 -17.178 1.00 93.06 85 SER A O 1
ATOM 677 N N . ALA A 1 86 ? -1.232 -5.171 -15.767 1.00 96.12 86 ALA A N 1
ATOM 678 C CA . ALA A 1 86 ? -2.092 -5.805 -14.774 1.00 96.12 86 ALA A CA 1
ATOM 679 C C . ALA A 1 86 ? -2.519 -4.855 -13.640 1.00 96.12 86 ALA A C 1
ATOM 681 O O . ALA A 1 86 ? -3.387 -5.226 -12.850 1.00 96.12 86 ALA A O 1
ATOM 682 N N . THR A 1 87 ? -1.975 -3.632 -13.565 1.00 96.19 87 THR A N 1
ATOM 683 C CA . THR A 1 87 ? -2.206 -2.669 -12.473 1.00 96.19 87 THR A CA 1
ATOM 684 C C . THR A 1 87 ? -3.684 -2.480 -12.123 1.00 96.19 87 THR A C 1
ATOM 686 O O . THR A 1 87 ? -4.049 -2.520 -10.951 1.00 96.19 87 THR A O 1
ATOM 689 N N . ILE A 1 88 ? -4.565 -2.315 -13.118 1.00 95.62 88 ILE A N 1
ATOM 690 C CA . ILE A 1 88 ? -6.008 -2.140 -12.862 1.00 95.62 88 ILE A CA 1
ATOM 691 C C . ILE A 1 88 ? -6.608 -3.403 -12.229 1.00 95.62 88 ILE A C 1
ATOM 693 O O . ILE A 1 88 ? -7.395 -3.311 -11.289 1.00 95.62 88 ILE A O 1
ATOM 697 N N . GLY A 1 89 ? -6.212 -4.583 -12.712 1.00 97.50 89 GLY A N 1
ATOM 698 C CA . GLY A 1 89 ? -6.635 -5.860 -12.141 1.00 97.50 89 GLY A CA 1
ATOM 699 C C . GLY A 1 89 ? -6.158 -6.038 -10.700 1.00 97.50 89 GLY A C 1
ATOM 700 O O . GLY A 1 89 ? -6.934 -6.488 -9.861 1.00 97.50 89 GLY A O 1
ATOM 701 N N . ILE A 1 90 ? -4.926 -5.615 -10.398 1.00 96.44 90 ILE A N 1
ATOM 702 C CA . ILE A 1 90 ? -4.361 -5.626 -9.041 1.00 96.44 90 ILE A CA 1
ATOM 703 C C . ILE A 1 90 ? -5.182 -4.721 -8.112 1.00 96.44 90 ILE A C 1
ATOM 705 O O . ILE A 1 90 ? -5.602 -5.167 -7.047 1.00 96.44 90 ILE A O 1
ATOM 709 N N . VAL A 1 91 ? -5.495 -3.491 -8.535 1.00 96.50 91 VAL A N 1
ATOM 710 C CA . VAL A 1 91 ? -6.309 -2.554 -7.740 1.00 96.50 91 VAL A CA 1
ATOM 711 C C . VAL A 1 91 ? -7.705 -3.108 -7.473 1.00 96.50 91 VAL A C 1
ATOM 713 O O . VAL A 1 91 ? -8.147 -3.142 -6.326 1.00 96.50 91 VAL A O 1
ATOM 716 N N . LEU A 1 92 ? -8.407 -3.563 -8.514 1.00 96.75 92 LEU A N 1
ATOM 717 C CA . LEU A 1 92 ? -9.758 -4.103 -8.360 1.00 96.75 92 LEU A CA 1
ATOM 718 C C . LEU A 1 92 ? -9.755 -5.365 -7.489 1.00 96.75 92 LEU A C 1
ATOM 720 O O . LEU A 1 92 ? -10.592 -5.494 -6.596 1.00 96.75 92 LEU A O 1
ATOM 724 N N . GLY A 1 93 ? -8.784 -6.256 -7.698 1.00 96.31 93 GLY A N 1
ATOM 725 C CA . GLY A 1 93 ? -8.590 -7.457 -6.891 1.00 96.31 93 GLY A CA 1
ATOM 726 C C . GLY A 1 93 ? -8.316 -7.149 -5.419 1.00 96.31 93 GLY A C 1
ATOM 727 O O . GLY A 1 93 ? -8.894 -7.799 -4.551 1.00 96.31 93 GLY A O 1
ATOM 728 N N . GLY A 1 94 ? -7.506 -6.127 -5.129 1.00 93.94 94 GLY A N 1
ATOM 729 C CA . GLY A 1 94 ? -7.188 -5.696 -3.765 1.00 93.94 94 GLY A CA 1
ATOM 730 C C . GLY A 1 94 ? -8.361 -5.049 -3.021 1.00 93.94 94 GLY A C 1
ATOM 731 O O . GLY A 1 94 ? -8.429 -5.129 -1.795 1.00 93.94 94 GLY A O 1
ATOM 732 N N . LEU A 1 95 ? -9.323 -4.457 -3.738 1.00 94.44 95 LEU A N 1
ATOM 733 C CA . LEU A 1 95 ? -10.511 -3.840 -3.135 1.00 94.44 95 LEU A CA 1
ATOM 734 C C . LEU A 1 95 ? -11.631 -4.844 -2.821 1.00 94.44 95 LEU A C 1
ATOM 736 O O . LEU A 1 95 ? -12.385 -4.626 -1.872 1.00 94.44 95 LEU A O 1
ATOM 740 N N . ILE A 1 96 ? -11.749 -5.945 -3.573 1.00 95.50 96 ILE A N 1
ATOM 741 C CA . ILE A 1 96 ? -12.821 -6.947 -3.396 1.00 95.50 96 ILE A CA 1
ATOM 742 C C . ILE A 1 96 ? -12.928 -7.479 -1.949 1.00 95.50 96 ILE A C 1
ATOM 744 O O . ILE A 1 96 ? -14.047 -7.531 -1.426 1.00 95.50 96 ILE A O 1
ATOM 748 N N . PRO A 1 97 ? -11.828 -7.834 -1.251 1.00 91.50 97 PRO A N 1
ATOM 749 C CA . PRO A 1 97 ? -11.892 -8.349 0.117 1.00 91.50 97 PRO A CA 1
ATOM 750 C C . PRO A 1 97 ? -12.531 -7.404 1.143 1.00 91.50 97 PRO A C 1
ATOM 752 O O . PRO A 1 97 ? -13.028 -7.880 2.163 1.00 91.50 97 PRO A O 1
ATOM 755 N N . LEU A 1 98 ? -12.586 -6.089 0.887 1.00 89.88 98 LEU A N 1
ATOM 756 C CA . LEU A 1 98 ? -13.207 -5.119 1.801 1.00 89.88 98 LEU A CA 1
ATOM 757 C C . LEU A 1 98 ? -14.689 -5.422 2.068 1.00 89.88 98 LEU A C 1
ATOM 759 O O . LEU A 1 98 ? -15.194 -5.140 3.153 1.00 89.88 98 LEU A O 1
ATOM 763 N N . ILE A 1 99 ? -15.378 -6.055 1.113 1.00 90.69 99 ILE A N 1
ATOM 764 C CA . ILE A 1 99 ? -16.789 -6.452 1.241 1.00 90.69 99 ILE A CA 1
ATOM 765 C C . ILE A 1 99 ? -16.977 -7.479 2.370 1.00 90.69 99 ILE A C 1
ATOM 767 O O . ILE A 1 99 ? -18.051 -7.565 2.965 1.00 90.69 99 ILE A O 1
ATOM 771 N N . LEU A 1 100 ? -15.932 -8.242 2.703 1.00 91.06 100 LEU A N 1
ATOM 772 C CA . LEU A 1 100 ? -15.984 -9.260 3.748 1.00 91.06 100 LEU A CA 1
ATOM 773 C C . LEU A 1 100 ? -15.863 -8.678 5.159 1.00 91.06 100 LEU A C 1
ATOM 775 O O . LEU A 1 100 ? -16.197 -9.382 6.108 1.00 91.06 100 LEU A O 1
ATOM 779 N N . ILE A 1 101 ? -15.448 -7.416 5.327 1.00 88.25 101 ILE A N 1
ATOM 780 C CA . ILE A 1 101 ? -15.201 -6.814 6.649 1.00 88.25 101 ILE A CA 1
ATOM 781 C C . ILE A 1 101 ? -16.378 -7.007 7.627 1.00 88.25 101 ILE A C 1
ATOM 783 O O . ILE A 1 101 ? -16.132 -7.518 8.718 1.00 88.25 101 ILE A O 1
ATOM 787 N N . PRO A 1 102 ? -17.652 -6.719 7.278 1.00 84.75 102 PRO A N 1
ATOM 788 C CA . PRO A 1 102 ? -18.771 -6.905 8.209 1.00 84.75 102 PRO A CA 1
ATOM 789 C C . PRO A 1 102 ? -18.991 -8.369 8.617 1.00 84.75 102 PRO A C 1
ATOM 791 O O . PRO A 1 102 ? -19.449 -8.660 9.722 1.00 84.75 102 PRO A O 1
ATOM 794 N N . VAL A 1 103 ? -18.680 -9.307 7.718 1.00 88.00 103 VAL A N 1
ATOM 795 C CA . VAL A 1 103 ? -18.787 -10.748 7.975 1.00 88.00 103 VAL A CA 1
ATOM 796 C C . VAL A 1 103 ? -17.671 -11.184 8.925 1.00 88.00 103 VAL A C 1
ATOM 798 O O . VAL A 1 103 ? -17.941 -11.856 9.920 1.00 88.00 103 VAL A O 1
ATOM 801 N N . LEU A 1 104 ? -16.431 -10.771 8.656 1.00 86.25 104 LEU A N 1
ATOM 802 C CA . LEU A 1 104 ? -15.273 -11.099 9.490 1.00 86.25 104 LEU A CA 1
ATOM 803 C C . LEU A 1 104 ? -15.421 -10.512 10.903 1.00 86.25 104 LEU A C 1
ATOM 805 O O . LEU A 1 104 ? -15.181 -11.217 11.881 1.00 86.25 104 LEU A O 1
ATOM 809 N N . ASP A 1 105 ? -15.906 -9.275 11.020 1.00 81.38 105 ASP A N 1
ATOM 810 C CA . ASP A 1 105 ? -16.171 -8.621 12.306 1.00 81.38 105 ASP A CA 1
ATOM 811 C C . ASP A 1 105 ? -17.215 -9.391 13.134 1.00 81.38 105 ASP A C 1
ATOM 813 O O . ASP A 1 105 ? -17.005 -9.708 14.306 1.00 81.38 105 ASP A O 1
ATOM 817 N N . LYS A 1 106 ? -18.311 -9.815 12.493 1.00 80.88 106 LYS A N 1
ATOM 818 C CA . LYS A 1 106 ? -19.391 -10.542 13.170 1.00 80.88 106 LYS A CA 1
ATOM 819 C C . LYS A 1 106 ? -18.986 -11.940 13.650 1.00 80.88 106 LYS A C 1
ATOM 821 O O . LYS A 1 106 ? -19.458 -12.364 14.709 1.00 80.88 106 LYS A O 1
ATOM 826 N N . TYR A 1 107 ? -18.186 -12.670 12.868 1.00 80.69 107 TYR A N 1
ATOM 827 C CA . TYR A 1 107 ? -17.955 -14.106 13.084 1.00 80.69 107 TYR A CA 1
ATOM 828 C C . TYR A 1 107 ? -16.540 -14.476 13.562 1.00 80.69 107 TYR A C 1
ATOM 830 O O . TYR A 1 107 ? -16.393 -15.545 14.150 1.00 80.69 107 TYR A O 1
ATOM 838 N N . ILE A 1 108 ? -15.519 -13.632 13.356 1.00 77.56 108 ILE A N 1
ATOM 839 C CA . ILE A 1 108 ? -14.116 -13.941 13.706 1.00 77.56 108 ILE A CA 1
ATOM 840 C C . ILE A 1 108 ? -13.623 -13.122 14.906 1.00 77.56 108 ILE A C 1
ATOM 842 O O . ILE A 1 108 ? -12.971 -13.671 15.793 1.00 77.56 108 ILE A O 1
ATOM 846 N N . VAL A 1 109 ? -13.943 -11.825 14.975 1.00 63.78 109 VAL A N 1
ATOM 847 C CA . VAL A 1 109 ? -13.316 -10.887 15.933 1.00 63.78 109 VAL A CA 1
ATOM 848 C C . VAL A 1 109 ? -13.759 -11.108 17.392 1.00 63.78 109 VAL A C 1
ATOM 850 O O . VAL A 1 109 ? -13.069 -10.687 18.315 1.00 63.78 109 VAL A O 1
ATOM 853 N N . LYS A 1 110 ? -14.822 -11.886 17.652 1.00 58.47 110 LYS A N 1
ATOM 854 C CA . LYS A 1 110 ? -15.316 -12.216 19.011 1.00 58.47 110 LYS A CA 1
ATOM 855 C C . LYS A 1 110 ? -14.428 -13.173 19.834 1.00 58.47 110 LYS A C 1
ATOM 857 O O . LYS A 1 110 ? -14.931 -13.914 20.681 1.00 58.47 110 LYS A O 1
ATOM 862 N N . SER A 1 111 ? -13.118 -13.205 19.607 1.00 57.41 111 SER A N 1
ATOM 863 C CA . SER A 1 111 ? -12.209 -13.994 20.442 1.00 57.41 111 SER A CA 1
ATOM 864 C C . SER A 1 111 ? -11.973 -13.285 21.785 1.00 57.41 111 SER A C 1
ATOM 866 O O . SER A 1 111 ? -11.782 -12.072 21.824 1.00 57.41 111 SER A O 1
ATOM 868 N N . LYS A 1 112 ? -11.925 -14.040 22.893 1.00 53.56 112 LYS A N 1
ATOM 869 C CA . LYS A 1 112 ? -11.620 -13.515 24.244 1.00 53.56 112 LYS A CA 1
ATOM 870 C C . LYS A 1 112 ? -10.262 -12.799 24.360 1.00 53.56 112 LYS A C 1
ATOM 872 O O . LYS A 1 112 ? -10.031 -12.138 25.360 1.00 53.56 112 LYS A O 1
ATOM 877 N N . HIS A 1 113 ? -9.383 -12.934 23.366 1.00 57.19 113 HIS A N 1
ATOM 878 C CA . HIS A 1 113 ? -8.062 -12.302 23.321 1.00 57.19 113 HIS A CA 1
ATOM 879 C C . HIS A 1 113 ? -7.962 -11.301 22.163 1.00 57.19 113 HIS A C 1
ATOM 881 O O . HIS A 1 113 ? -6.925 -11.221 21.505 1.00 57.19 113 HIS A O 1
ATOM 887 N N . HIS A 1 114 ? -9.049 -10.585 21.848 1.00 60.00 114 HIS A N 1
ATOM 888 C CA . HIS A 1 114 ? -8.971 -9.516 20.858 1.00 60.00 114 HIS A CA 1
ATOM 889 C C . HIS A 1 114 ? -7.895 -8.511 21.297 1.00 60.00 114 HIS A C 1
ATOM 891 O O . HIS A 1 114 ? -7.865 -8.060 22.441 1.00 60.00 114 HIS A O 1
ATOM 897 N N . ILE A 1 115 ? -6.951 -8.224 20.402 1.00 57.44 115 ILE A N 1
ATOM 898 C CA . ILE A 1 115 ? -5.965 -7.176 20.643 1.00 57.44 115 ILE A CA 1
ATOM 899 C C . ILE A 1 115 ? -6.744 -5.869 20.555 1.00 57.44 115 ILE A C 1
ATOM 901 O O . ILE A 1 115 ? -7.370 -5.601 19.528 1.00 57.44 115 ILE A O 1
ATOM 905 N N . VAL A 1 116 ? -6.729 -5.079 21.628 1.00 56.28 116 VAL A N 1
ATOM 906 C CA . VAL A 1 116 ? -7.305 -3.735 21.609 1.00 56.28 116 VAL A CA 1
ATOM 907 C C . VAL A 1 116 ? -6.457 -2.897 20.656 1.00 56.28 116 VAL A C 1
ATOM 909 O O . VAL A 1 116 ? -5.305 -2.572 20.947 1.00 56.28 116 VAL A O 1
ATOM 912 N N . VAL A 1 117 ? -7.002 -2.617 19.475 1.00 55.41 117 VAL A N 1
ATOM 913 C CA . VAL A 1 117 ? -6.350 -1.828 18.428 1.00 55.41 117 VAL A CA 1
ATOM 914 C C . VAL A 1 117 ? -7.212 -0.601 18.176 1.00 55.41 117 VAL A C 1
ATOM 916 O O . VAL A 1 117 ? -8.305 -0.696 17.626 1.00 55.41 117 VAL A O 1
ATOM 919 N N . GLY A 1 118 ? -6.706 0.557 18.579 1.00 59.66 118 GLY A N 1
ATOM 920 C CA . GLY A 1 118 ? -7.400 1.832 18.461 1.00 59.66 118 GLY A CA 1
ATOM 921 C C . GLY A 1 118 ? -6.602 2.938 19.140 1.00 59.66 118 GLY A C 1
ATOM 922 O O . GLY A 1 118 ? -5.545 2.679 19.722 1.00 59.66 118 GLY A O 1
ATOM 923 N N . ASP A 1 119 ? -7.070 4.180 19.041 1.00 65.06 119 ASP A N 1
ATOM 924 C CA . ASP A 1 119 ? -6.427 5.267 19.785 1.00 65.06 119 ASP A CA 1
ATOM 925 C C . ASP A 1 119 ? -6.868 5.281 21.256 1.00 65.06 119 ASP A C 1
ATOM 927 O O . ASP A 1 119 ? -7.628 4.429 21.721 1.00 65.06 119 ASP A O 1
ATOM 931 N N . HIS A 1 120 ? -6.380 6.266 22.008 1.00 71.38 120 HIS A N 1
ATOM 932 C CA . HIS A 1 120 ? -6.698 6.415 23.425 1.00 71.38 120 HIS A CA 1
ATOM 933 C C . HIS A 1 120 ? -8.203 6.432 23.746 1.00 71.38 120 HIS A C 1
ATOM 935 O O . HIS A 1 12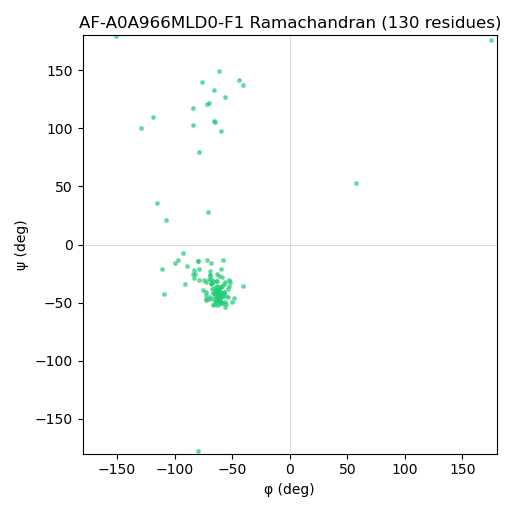0 ? -8.580 5.984 24.830 1.00 71.38 120 HIS A O 1
ATOM 941 N N . GLU A 1 121 ? -9.061 6.921 22.848 1.00 70.19 121 GLU A N 1
ATOM 942 C CA . GLU A 1 121 ? -10.512 6.951 23.059 1.00 70.19 121 GLU A CA 1
ATOM 943 C C . GLU A 1 121 ? -11.137 5.564 22.885 1.00 70.19 121 GLU A C 1
ATOM 945 O O . GLU A 1 121 ? -11.997 5.181 23.681 1.00 70.19 121 GLU A O 1
ATOM 950 N N . ASP A 1 122 ? -10.663 4.793 21.903 1.00 68.81 122 ASP A N 1
ATOM 951 C CA . ASP A 1 122 ? -11.129 3.424 21.657 1.00 68.81 122 ASP A CA 1
ATOM 952 C C . ASP A 1 122 ? -10.717 2.514 22.831 1.00 68.81 122 ASP A C 1
ATOM 954 O O . ASP A 1 122 ? -11.561 1.869 23.450 1.00 68.81 122 ASP A O 1
ATOM 958 N N . LEU A 1 123 ? -9.448 2.600 23.258 1.00 72.19 123 LEU A N 1
ATOM 959 C CA . LEU A 1 123 ? -8.917 1.907 24.443 1.00 72.19 123 LEU A CA 1
ATOM 960 C C . LEU A 1 123 ? -9.721 2.219 25.714 1.00 72.19 123 LEU A C 1
ATOM 962 O O . LEU A 1 123 ? -10.039 1.334 26.506 1.00 72.19 123 LEU A O 1
ATOM 966 N N . LYS A 1 124 ? -10.059 3.495 25.930 1.00 74.44 124 LYS A N 1
ATOM 967 C CA . LYS A 1 124 ? -10.822 3.935 27.105 1.00 74.44 124 LYS A CA 1
ATOM 968 C C . LYS A 1 124 ? -12.264 3.435 27.081 1.00 74.44 124 LYS A C 1
ATOM 970 O O . LYS A 1 124 ? -12.857 3.278 28.150 1.00 74.44 124 LYS A O 1
ATOM 975 N N . LYS A 1 125 ? -12.845 3.247 25.896 1.00 71.25 125 LYS A N 1
ATOM 976 C CA . LYS A 1 125 ? -14.190 2.698 25.739 1.00 71.25 125 LYS A CA 1
ATOM 977 C C . LYS A 1 125 ? -14.193 1.201 26.046 1.00 71.25 125 LYS A C 1
ATOM 979 O O . LYS A 1 125 ? -14.989 0.787 26.885 1.00 71.25 125 LYS A O 1
ATOM 984 N N . ASP A 1 126 ? -13.243 0.454 25.494 1.00 67.44 126 ASP A N 1
ATOM 985 C CA . ASP A 1 126 ? -13.130 -0.995 25.701 1.00 67.44 126 ASP A CA 1
ATOM 986 C C . ASP A 1 126 ? -12.854 -1.340 27.176 1.00 67.44 126 ASP A C 1
ATOM 988 O O . ASP A 1 126 ? -13.548 -2.169 27.764 1.00 67.44 126 ASP A O 1
ATOM 992 N N . LEU A 1 127 ? -11.950 -0.604 27.839 1.00 69.50 127 LEU A N 1
ATOM 993 C CA . LEU A 1 127 ? -11.678 -0.769 29.278 1.00 69.50 127 LEU A CA 1
ATOM 994 C C . LEU A 1 127 ? -12.899 -0.483 30.169 1.00 69.50 127 LEU A C 1
ATOM 996 O O . LEU A 1 127 ? -12.991 -0.993 31.282 1.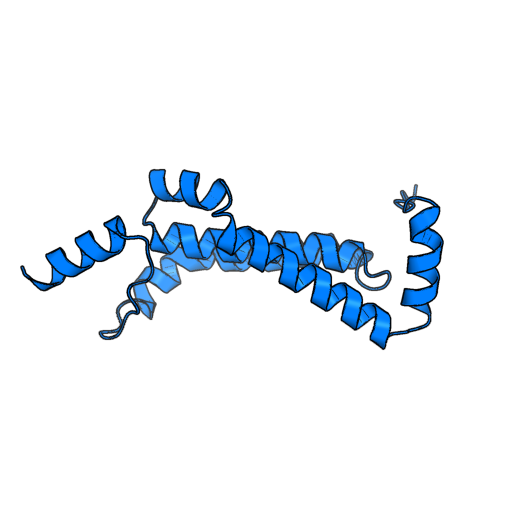00 69.50 127 LEU A O 1
ATOM 1000 N N . LYS A 1 128 ? -13.837 0.361 29.722 1.00 67.31 128 LYS A N 1
ATOM 1001 C CA . LYS A 1 128 ? -15.075 0.642 30.468 1.00 67.31 128 LYS A CA 1
ATOM 1002 C C . LYS A 1 128 ? -16.151 -0.417 30.249 1.00 67.31 128 LYS A C 1
ATOM 1004 O O . LYS A 1 128 ? -17.024 -0.543 31.106 1.00 67.31 128 LYS A O 1
ATOM 1009 N N . GLU A 1 129 ? -16.125 -1.127 29.123 1.00 64.81 129 GLU A N 1
ATOM 1010 C CA . GLU A 1 129 ? -17.089 -2.187 28.816 1.00 64.81 129 GLU A CA 1
ATOM 1011 C C . GLU A 1 129 ? -16.762 -3.499 29.548 1.00 64.81 129 GLU A C 1
ATOM 1013 O O . GLU A 1 129 ? -17.694 -4.180 29.963 1.00 64.81 129 GLU A O 1
ATOM 1018 N N . GLU A 1 130 ? -15.487 -3.808 29.830 1.00 58.84 130 GLU A N 1
ATOM 1019 C CA . GLU A 1 130 ? -15.108 -4.976 30.658 1.00 58.84 130 GLU A CA 1
ATOM 1020 C C . GLU A 1 130 ? -15.505 -4.860 32.144 1.00 58.84 130 GLU A C 1
ATOM 1022 O O . GLU A 1 130 ? -15.523 -5.860 32.863 1.00 58.84 130 GLU A O 1
ATOM 1027 N N . HIS A 1 131 ? -15.839 -3.658 32.623 1.00 52.31 131 HIS A N 1
ATOM 1028 C CA . HIS A 1 131 ? -16.176 -3.395 34.028 1.00 52.31 131 HIS A CA 1
ATOM 1029 C C . HIS A 1 131 ? -17.676 -3.137 34.287 1.00 52.31 131 HIS A C 1
ATOM 1031 O O . HIS A 1 131 ? -18.024 -2.548 35.316 1.00 52.31 131 HIS A O 1
ATOM 1037 N N . LYS A 1 132 ? -18.571 -3.568 33.390 1.00 43.81 132 LYS A N 1
ATOM 1038 C CA . LYS A 1 132 ? -20.030 -3.605 33.612 1.00 43.81 132 LYS A CA 1
ATOM 1039 C C . LYS A 1 132 ? -20.551 -5.032 33.686 1.00 43.81 132 LYS A C 1
ATOM 1041 O O . LYS A 1 132 ? -21.472 -5.241 34.506 1.00 43.81 132 LYS A O 1
#

pLDDT: mean 78.69, std 15.39, range [34.78, 97.5]

Foldseek 3Di:
DDPPPDDDPVCVVVQVVCVVDVVSLVVLLVVLLPVQLVCLVVVVPVQLVVVVVVDPSVLSVVVSSLVSNLVSLLVSLCSRPVSVVCSVVSSVVSCVCNVCSVVCVVPPQPDPPRDQDGDPVSVVVVVVVVVD

Solvent-accessible surface area (backbone atoms only — not comparable to full-atom values): 7502 Å² total; per-residue (Å²): 134,85,83,73,82,74,65,61,75,84,46,48,59,57,48,56,55,34,73,78,27,68,67,58,36,52,47,53,33,53,52,47,36,48,49,43,33,51,48,38,62,79,66,55,41,66,63,34,58,56,34,33,75,77,46,57,54,46,60,18,46,53,53,40,53,53,51,30,42,36,52,12,48,37,55,26,24,58,70,33,86,87,36,37,89,45,22,66,58,52,36,55,59,61,52,56,63,62,76,45,47,70,55,46,53,73,74,60,57,81,47,98,77,58,76,90,62,58,56,76,67,52,51,56,50,54,64,54,61,78,74,114

Mean predicted aligned error: 9.66 Å

Radius of gyration: 19.36 Å; Cα contacts (8 Å, |Δi|>4): 94; chains: 1; bounding box: 38×26×64 Å

Secondary structure (DSSP, 8-state):
--------HHHHHHHHHHHH-HHHHHHHHHHHHHHHHHHHHHHT-HHHHHHHHHS-HHHHHHHHHHHHHHHHHHHHHHHSTTTGGGHHHHHHHHHGGGGGHHHHHHHTS--TT----S-HHHHHHHHHHTT-